Protein AF-A0A7V0J088-F1 (afdb_monomer)

Solvent-accessible surface area (backbone atoms only — not comparable to full-atom values): 8165 Å² total; per-residue (Å²): 100,74,71,58,53,52,51,37,43,35,39,29,78,88,72,25,80,68,46,41,31,44,63,46,67,58,62,45,51,96,90,65,49,72,50,60,60,75,93,66,47,49,74,45,71,21,75,67,37,49,50,30,55,46,65,58,92,66,76,76,59,63,69,40,66,43,100,81,62,85,49,76,42,64,78,56,70,65,41,87,59,69,55,62,51,28,47,23,49,75,50,78,60,92,96,48,73,48,79,45,70,59,43,61,61,65,43,53,51,51,46,50,54,49,48,68,75,46,69,84,67,78,57,64,67,62,49,50,56,53,45,49,69,66,66,107

Secondary structure (DSSP, 8-state):
-HHHHHHHHHH-TTT-SS-SEEEES----TT-PPPPPGGG-EEEE-HHHHHHTTTGGGS-S-EEE-TTSSSEEESS---SS-HHHHH-EEEEETTEEEEE----HHHHHHHHHHHHHTTT---HHHHHHHHHHHH-

Sequence (136 aa):
SAVYDALVRMAQPFSMHYRLIEGQGNFGSVDGDSPAAMRYTEAKLSVLAGEMLSDLDKDVVDFRPNYDESLSEPELLPAPFPNLLINGSSGIAVGMATSIPPHNMGEVLEAVIWLIKNRDLSDIDEINENLLSIIS

Foldseek 3Di:
DVVVLVLLLLCDVVNWVDRQKPKDAASDDPVGGHGDPPVGMDIDTDPLNVVQQPCVVVPPFDWDADPVSPDIDTPGTPGPADRCAQGNDWDDDVPDTGTHHHADRQLRVVLVVVCVVPVVDPDPVVSVVVSVVSRD

pLDDT: mean 94.77, std 3.4, range [68.81, 98.12]

Structure (mmCIF, N/CA/C/O backbone):
data_AF-A0A7V0J088-F1
#
_entry.id   AF-A0A7V0J088-F1
#
loop_
_atom_site.group_PDB
_atom_site.id
_atom_site.type_symbol
_atom_site.label_atom_id
_atom_site.label_alt_id
_atom_site.label_comp_id
_atom_site.label_asym_id
_atom_site.label_entity_id
_atom_site.label_seq_id
_atom_site.pdbx_PDB_ins_code
_atom_site.Cartn_x
_atom_site.Cartn_y
_atom_site.Cartn_z
_atom_site.occupancy
_atom_site.B_iso_or_equiv
_atom_site.auth_seq_id
_atom_site.auth_comp_id
_atom_site.auth_asym_id
_atom_site.auth_atom_id
_atom_site.pdbx_PDB_model_num
ATOM 1 N N . SER A 1 1 ? 14.114 3.633 -13.951 1.00 89.50 1 SER A N 1
ATOM 2 C CA . SER A 1 1 ? 12.914 3.990 -14.752 1.00 89.50 1 SER A CA 1
ATOM 3 C C . SER A 1 1 ? 11.774 4.094 -13.773 1.00 89.50 1 SER A C 1
ATOM 5 O O . SER A 1 1 ? 11.661 3.179 -12.970 1.00 89.50 1 SER A O 1
ATOM 7 N N . ALA A 1 2 ? 10.933 5.133 -13.839 1.00 93.81 2 ALA A N 1
ATOM 8 C CA . ALA A 1 2 ? 9.948 5.436 -12.793 1.00 93.81 2 ALA A CA 1
ATOM 9 C C . ALA A 1 2 ? 9.117 4.217 -12.337 1.00 93.81 2 ALA A C 1
ATOM 11 O O . ALA A 1 2 ? 8.971 3.995 -11.139 1.00 93.81 2 ALA A O 1
ATOM 12 N N . VAL A 1 3 ? 8.652 3.384 -13.276 1.00 96.56 3 VAL A N 1
ATOM 13 C CA . VAL A 1 3 ? 7.874 2.167 -12.973 1.00 96.56 3 VAL A CA 1
ATOM 14 C C . VAL A 1 3 ? 8.701 1.127 -12.208 1.00 96.56 3 VAL A C 1
ATOM 16 O O . VAL A 1 3 ? 8.269 0.620 -11.176 1.00 96.56 3 VAL A O 1
ATOM 19 N N . TYR A 1 4 ? 9.906 0.817 -12.691 1.00 97.19 4 TYR A N 1
ATOM 20 C CA . TYR A 1 4 ? 10.776 -0.174 -12.053 1.00 97.19 4 TYR A CA 1
ATOM 21 C C . TYR A 1 4 ? 11.288 0.310 -10.694 1.00 97.19 4 TYR A C 1
ATOM 23 O O . TYR A 1 4 ? 11.324 -0.460 -9.742 1.00 97.19 4 TYR A O 1
ATOM 31 N N . ASP A 1 5 ? 11.616 1.595 -10.579 1.00 95.44 5 ASP A N 1
ATOM 32 C CA . ASP A 1 5 ? 12.124 2.184 -9.341 1.00 95.44 5 ASP A CA 1
ATOM 33 C C . ASP A 1 5 ? 11.028 2.166 -8.254 1.00 95.44 5 ASP A C 1
ATOM 35 O O . ASP A 1 5 ? 11.309 1.867 -7.093 1.00 95.44 5 ASP A O 1
ATOM 39 N N . ALA A 1 6 ? 9.760 2.391 -8.629 1.00 96.06 6 ALA A N 1
ATOM 40 C CA . ALA A 1 6 ? 8.615 2.226 -7.731 1.00 96.06 6 ALA A CA 1
ATOM 41 C C . ALA A 1 6 ? 8.430 0.764 -7.284 1.00 96.06 6 ALA A C 1
ATOM 43 O O . ALA A 1 6 ? 8.266 0.507 -6.090 1.00 96.06 6 ALA A O 1
ATOM 44 N N . LEU A 1 7 ? 8.516 -0.197 -8.213 1.00 97.56 7 LEU A N 1
ATOM 45 C CA . LEU A 1 7 ? 8.442 -1.628 -7.898 1.00 97.56 7 LEU A CA 1
ATOM 46 C C . LEU A 1 7 ? 9.560 -2.052 -6.938 1.00 97.56 7 LEU A C 1
ATOM 48 O O . LEU A 1 7 ? 9.295 -2.738 -5.951 1.00 97.56 7 LEU A O 1
ATOM 52 N N . VAL A 1 8 ? 10.793 -1.602 -7.183 1.00 97.12 8 VAL A N 1
ATOM 53 C CA . VAL A 1 8 ? 11.946 -1.900 -6.327 1.00 97.12 8 VAL A CA 1
ATOM 54 C C . VAL A 1 8 ? 11.717 -1.395 -4.904 1.00 97.12 8 VAL A C 1
ATOM 56 O O . VAL A 1 8 ? 11.929 -2.149 -3.956 1.00 97.12 8 VAL A O 1
ATOM 59 N N . ARG A 1 9 ? 11.212 -0.166 -4.733 1.00 95.69 9 ARG A N 1
ATOM 60 C CA . ARG A 1 9 ? 10.909 0.383 -3.399 1.00 95.69 9 ARG A CA 1
ATOM 61 C C . ARG A 1 9 ? 9.870 -0.449 -2.644 1.00 95.69 9 ARG A C 1
ATOM 63 O O . ARG A 1 9 ? 10.028 -0.639 -1.444 1.00 95.69 9 ARG A O 1
ATOM 70 N N . MET A 1 10 ? 8.856 -0.984 -3.330 1.00 97.38 10 MET A N 1
ATOM 71 C CA . MET A 1 10 ? 7.843 -1.860 -2.716 1.00 97.38 10 MET A CA 1
ATOM 72 C C . MET A 1 10 ? 8.386 -3.239 -2.299 1.00 97.38 10 MET A C 1
ATOM 74 O O . MET A 1 10 ? 7.761 -3.915 -1.479 1.00 97.38 10 MET A O 1
ATOM 78 N N . ALA A 1 11 ? 9.526 -3.661 -2.856 1.00 97.44 11 ALA A N 1
ATOM 79 C CA . ALA A 1 11 ? 10.170 -4.941 -2.560 1.00 97.44 11 ALA A CA 1
ATOM 80 C C . ALA A 1 11 ? 11.252 -4.856 -1.466 1.00 97.44 11 ALA A C 1
ATOM 82 O O . ALA A 1 11 ? 11.622 -5.877 -0.878 1.00 97.44 11 ALA A O 1
ATOM 83 N N . GLN A 1 12 ? 11.764 -3.655 -1.183 1.00 96.75 12 GLN A N 1
ATOM 84 C CA . GLN A 1 12 ? 12.857 -3.420 -0.239 1.00 96.75 12 GLN A CA 1
ATOM 85 C C . GLN A 1 12 ? 12.361 -3.389 1.222 1.00 96.75 12 GLN A C 1
ATOM 87 O O . GLN A 1 12 ? 11.549 -2.532 1.572 1.00 96.75 12 GLN A O 1
ATOM 92 N N . PRO A 1 13 ? 12.883 -4.251 2.118 1.00 94.25 13 PRO A N 1
ATOM 93 C CA . PRO A 1 13 ? 12.429 -4.327 3.514 1.00 94.25 13 PRO A CA 1
ATOM 94 C C . PRO A 1 13 ? 12.831 -3.118 4.370 1.00 94.25 13 PRO A C 1
ATOM 96 O O . PRO A 1 13 ? 12.283 -2.922 5.445 1.00 94.25 13 PRO A O 1
ATOM 99 N N . PHE A 1 14 ? 13.786 -2.314 3.906 1.00 94.50 14 PHE A N 1
ATOM 100 C CA . PHE A 1 14 ? 14.233 -1.091 4.576 1.00 94.50 14 PHE A CA 1
ATOM 101 C C . PHE A 1 14 ? 13.520 0.175 4.075 1.00 94.50 14 PHE A C 1
ATOM 103 O O . PHE A 1 14 ? 13.677 1.235 4.671 1.00 94.50 14 PHE A O 1
ATOM 110 N N . SER A 1 15 ? 12.754 0.077 2.983 1.00 93.25 15 SER A N 1
ATOM 111 C CA . SER A 1 15 ? 12.052 1.218 2.375 1.00 93.25 15 SER A CA 1
ATOM 112 C C . SER A 1 15 ? 10.565 1.257 2.724 1.00 93.25 15 SER A C 1
ATOM 114 O O . SER A 1 15 ? 9.962 2.327 2.693 1.00 93.25 15 SER A O 1
ATOM 116 N N . MET A 1 16 ? 9.964 0.105 3.026 1.00 94.06 16 MET A N 1
ATOM 117 C CA . MET A 1 16 ? 8.534 -0.037 3.292 1.00 94.06 16 MET A CA 1
ATOM 118 C C . MET A 1 16 ? 8.320 -0.958 4.493 1.00 94.06 16 MET A C 1
ATOM 120 O O . MET A 1 16 ? 8.876 -2.055 4.530 1.00 94.06 16 MET A O 1
ATOM 124 N N . HIS A 1 17 ? 7.504 -0.515 5.454 1.00 93.62 17 HIS A N 1
ATOM 125 C CA . HIS A 1 17 ? 7.252 -1.249 6.699 1.00 93.62 17 HIS A CA 1
ATOM 126 C C . HIS A 1 17 ? 6.574 -2.600 6.412 1.00 93.62 17 HIS A C 1
ATOM 128 O O . HIS A 1 17 ? 7.036 -3.647 6.864 1.00 93.62 17 HIS A O 1
ATOM 134 N N . TYR A 1 18 ? 5.533 -2.587 5.575 1.00 96.56 18 TYR A N 1
ATOM 135 C CA . TYR A 1 18 ? 4.815 -3.769 5.109 1.00 96.56 18 TYR A CA 1
ATOM 136 C C . TYR A 1 18 ? 4.930 -3.890 3.589 1.00 96.56 18 TYR A C 1
ATOM 138 O O . TYR A 1 18 ? 4.183 -3.262 2.837 1.00 96.56 18 TYR A O 1
ATOM 146 N N . ARG A 1 19 ? 5.888 -4.702 3.127 1.00 96.19 19 ARG A N 1
ATOM 147 C CA . ARG A 1 19 ? 6.181 -4.881 1.697 1.00 96.19 19 ARG A CA 1
ATOM 148 C C . ARG A 1 19 ? 4.973 -5.397 0.915 1.00 96.19 19 ARG A C 1
ATOM 150 O O . ARG A 1 19 ? 4.362 -6.405 1.277 1.00 96.19 19 ARG A O 1
ATOM 157 N N . LEU A 1 20 ? 4.709 -4.758 -0.221 1.00 97.12 20 LEU A N 1
ATOM 158 C CA . LEU A 1 20 ? 3.662 -5.167 -1.163 1.00 97.12 20 LEU A CA 1
ATOM 159 C C . LEU A 1 20 ? 4.192 -6.104 -2.263 1.00 97.12 20 LEU A C 1
ATOM 161 O O . LEU A 1 20 ? 3.427 -6.824 -2.898 1.00 97.12 20 LEU A O 1
ATOM 165 N N . ILE A 1 21 ? 5.510 -6.139 -2.466 1.00 98.12 21 ILE A N 1
ATOM 166 C CA . ILE A 1 21 ? 6.155 -6.985 -3.470 1.00 98.12 21 ILE A CA 1
ATOM 167 C C . ILE A 1 21 ? 7.157 -7.929 -2.799 1.00 98.12 21 ILE A C 1
ATOM 169 O O . ILE A 1 21 ? 7.977 -7.527 -1.972 1.00 98.12 21 ILE A O 1
ATOM 173 N N . GLU A 1 22 ? 7.120 -9.198 -3.191 1.00 97.62 22 GLU A N 1
ATOM 174 C CA . GLU A 1 22 ? 8.172 -10.172 -2.919 1.00 97.62 22 GLU A CA 1
ATOM 175 C C . GLU A 1 22 ? 9.095 -10.252 -4.137 1.00 97.62 22 GLU A C 1
ATOM 177 O O . GLU A 1 22 ? 8.713 -10.773 -5.185 1.00 97.62 22 GLU A O 1
ATOM 182 N N . GLY A 1 23 ? 10.303 -9.703 -4.001 1.00 96.69 23 GLY A N 1
ATOM 183 C CA . GLY A 1 23 ? 11.332 -9.727 -5.038 1.00 96.69 23 GLY A CA 1
ATOM 184 C C . GLY A 1 23 ? 12.346 -10.858 -4.846 1.00 96.69 23 GLY A C 1
ATOM 185 O O . GLY A 1 23 ? 12.742 -11.158 -3.718 1.00 96.69 23 GLY A O 1
ATOM 186 N N . GLN A 1 24 ? 12.810 -11.439 -5.951 1.00 97.56 24 GLN A N 1
ATOM 187 C CA . GLN A 1 24 ? 13.946 -12.358 -6.022 1.00 97.56 24 GLN A CA 1
ATOM 188 C C . GLN A 1 24 ? 15.027 -11.782 -6.950 1.00 97.56 24 GLN A C 1
ATOM 190 O O . GLN A 1 24 ? 14.746 -11.344 -8.064 1.00 97.56 24 GLN A O 1
ATOM 195 N N . GLY A 1 25 ? 16.278 -11.792 -6.486 1.00 96.56 25 GLY A N 1
ATOM 196 C CA . GLY A 1 25 ? 17.414 -11.148 -7.154 1.00 96.56 25 GLY A CA 1
ATOM 197 C C . GLY A 1 25 ? 17.960 -9.973 -6.339 1.00 96.56 25 GLY A C 1
ATOM 198 O O . GLY A 1 25 ? 17.665 -9.842 -5.153 1.00 96.56 25 GLY A O 1
ATOM 199 N N . ASN A 1 26 ? 18.776 -9.119 -6.963 1.00 97.06 26 ASN A N 1
ATOM 200 C CA . ASN A 1 26 ? 19.345 -7.946 -6.294 1.00 97.06 26 ASN A CA 1
ATOM 201 C C . ASN A 1 26 ? 18.420 -6.724 -6.432 1.00 97.06 26 ASN A C 1
ATOM 203 O O . ASN A 1 26 ? 18.348 -6.118 -7.502 1.00 97.06 26 ASN A O 1
ATOM 207 N N . PHE A 1 27 ? 17.770 -6.345 -5.331 1.00 97.38 27 PHE A N 1
ATOM 208 C CA . PHE A 1 27 ? 16.896 -5.171 -5.216 1.00 97.38 27 PHE A CA 1
ATOM 209 C C . PHE A 1 27 ? 17.575 -3.970 -4.534 1.00 97.38 27 PHE A C 1
ATOM 211 O O . PHE A 1 27 ? 16.897 -3.030 -4.127 1.00 97.38 27 PHE A O 1
ATOM 218 N N . GLY A 1 28 ? 18.904 -3.973 -4.433 1.00 95.75 28 GLY A N 1
ATOM 219 C CA . GLY A 1 28 ? 19.686 -2.932 -3.771 1.00 95.75 28 GLY A CA 1
ATOM 220 C C . GLY A 1 28 ? 19.872 -3.175 -2.273 1.00 95.75 28 GLY A C 1
ATOM 221 O O . GLY A 1 28 ? 19.387 -4.164 -1.716 1.00 95.75 28 GLY A O 1
ATOM 222 N N . SER A 1 29 ? 20.596 -2.265 -1.628 1.00 94.44 29 SER A N 1
ATOM 223 C CA . SER A 1 29 ? 20.998 -2.370 -0.221 1.00 94.44 29 SER A CA 1
ATOM 224 C C . SER A 1 29 ? 20.710 -1.081 0.556 1.00 94.44 29 SER A C 1
ATOM 226 O O . SER A 1 29 ? 20.454 -0.027 -0.029 1.00 94.44 29 SER A O 1
ATOM 228 N N . VAL A 1 30 ? 20.772 -1.166 1.889 1.00 93.69 30 VAL A N 1
ATOM 229 C CA . VAL A 1 30 ? 20.667 -0.001 2.791 1.00 93.69 30 VAL A CA 1
ATOM 230 C C . VAL A 1 30 ? 21.827 0.977 2.571 1.00 93.69 30 VAL A C 1
ATOM 232 O O . VAL A 1 30 ? 21.660 2.180 2.746 1.00 93.69 30 VAL A O 1
ATOM 235 N N . ASP A 1 31 ? 22.976 0.466 2.124 1.00 93.38 31 ASP A N 1
ATOM 236 C CA . ASP A 1 31 ? 24.192 1.241 1.861 1.00 93.38 31 ASP A CA 1
ATOM 237 C C . ASP A 1 31 ? 24.120 2.049 0.551 1.00 93.38 31 ASP A C 1
ATOM 239 O O . ASP A 1 31 ? 25.039 2.799 0.222 1.00 93.38 31 ASP A O 1
ATOM 243 N N . GLY A 1 32 ? 23.011 1.934 -0.190 1.00 88.31 32 GLY A N 1
ATOM 244 C CA . GLY A 1 32 ? 22.752 2.706 -1.403 1.00 88.31 32 GLY A CA 1
ATOM 245 C C . GLY A 1 32 ? 23.146 2.002 -2.699 1.00 88.31 32 GLY A C 1
ATOM 246 O O . GLY A 1 32 ? 23.133 2.640 -3.756 1.00 88.31 32 GLY A O 1
A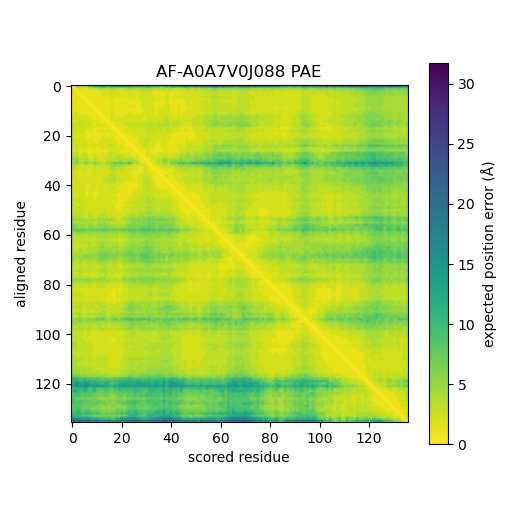TOM 247 N N . ASP A 1 33 ? 23.457 0.700 -2.660 1.00 93.50 33 ASP A N 1
ATOM 248 C CA . ASP A 1 33 ? 23.663 -0.061 -3.891 1.00 93.50 33 ASP A CA 1
ATOM 249 C C . ASP A 1 33 ? 22.379 -0.077 -4.717 1.00 93.50 33 ASP A C 1
ATOM 251 O O . ASP A 1 33 ? 21.285 -0.370 -4.225 1.00 93.50 33 ASP A O 1
ATOM 255 N N . SER A 1 34 ? 22.521 0.218 -6.006 1.00 94.62 34 SER A N 1
ATOM 256 C CA . SER A 1 34 ? 21.398 0.193 -6.939 1.00 94.62 34 SER A CA 1
ATOM 257 C C . SER A 1 34 ? 20.905 -1.239 -7.188 1.00 94.62 34 SER A C 1
ATOM 259 O O . SER A 1 34 ? 21.706 -2.180 -7.179 1.00 94.62 34 SER A O 1
ATOM 261 N N . PRO A 1 35 ? 19.602 -1.427 -7.471 1.00 96.69 35 PRO A N 1
ATOM 262 C CA . PRO A 1 35 ? 19.081 -2.723 -7.887 1.00 96.69 35 PRO A CA 1
ATOM 263 C C . PRO A 1 35 ? 19.719 -3.171 -9.208 1.00 96.69 35 PRO A C 1
ATOM 265 O O . PRO A 1 35 ? 20.145 -2.356 -10.034 1.00 96.69 35 PRO A O 1
ATOM 268 N N . ALA A 1 36 ? 19.727 -4.480 -9.450 1.00 96.81 36 ALA A N 1
ATOM 269 C CA . ALA A 1 36 ? 20.069 -5.009 -10.764 1.00 96.81 36 ALA A CA 1
ATOM 270 C C . ALA A 1 36 ? 19.057 -4.537 -11.826 1.00 96.81 36 ALA A C 1
ATOM 272 O O . ALA A 1 36 ? 17.959 -4.073 -11.519 1.00 96.81 36 ALA A O 1
ATOM 273 N N . ALA A 1 37 ? 19.415 -4.665 -13.106 1.00 96.75 37 ALA A N 1
ATOM 274 C CA . ALA A 1 37 ? 18.485 -4.365 -14.191 1.00 96.75 37 ALA A CA 1
ATOM 275 C C . ALA A 1 37 ? 17.272 -5.315 -14.165 1.00 96.75 37 ALA A C 1
ATOM 277 O O . ALA A 1 37 ? 17.438 -6.502 -13.900 1.00 96.75 37 ALA A O 1
AT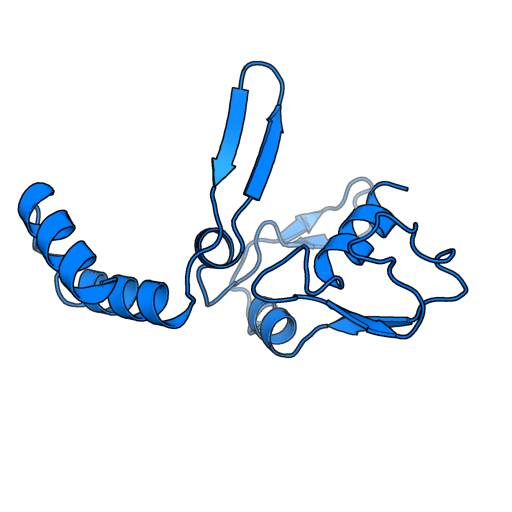OM 278 N N . MET A 1 38 ? 16.093 -4.817 -14.561 1.00 96.88 38 MET A N 1
ATOM 279 C CA . MET A 1 38 ? 14.802 -5.530 -14.494 1.00 96.88 38 MET A CA 1
ATOM 280 C C . MET A 1 38 ? 14.782 -6.938 -15.116 1.00 96.88 38 MET A C 1
ATOM 282 O O . MET A 1 38 ? 13.998 -7.784 -14.714 1.00 96.88 38 MET A O 1
ATOM 286 N N . ARG A 1 39 ? 15.666 -7.214 -16.084 1.00 97.19 39 ARG A N 1
ATOM 287 C CA . ARG A 1 39 ? 15.818 -8.536 -16.721 1.00 97.19 39 ARG A CA 1
ATOM 288 C C . ARG A 1 39 ? 16.490 -9.599 -15.835 1.00 97.19 39 ARG A C 1
ATOM 290 O O . ARG A 1 39 ? 16.591 -10.743 -16.256 1.00 97.19 39 ARG A O 1
ATOM 297 N N . TYR A 1 40 ? 17.020 -9.208 -14.677 1.00 97.50 40 TYR A N 1
ATOM 298 C CA . TYR A 1 40 ? 17.704 -10.080 -13.711 1.00 97.50 40 TYR A CA 1
ATOM 299 C C . TYR A 1 40 ? 16.945 -10.211 -12.386 1.00 97.50 40 TYR A C 1
ATOM 301 O O . TYR A 1 40 ? 17.459 -10.814 -11.446 1.00 97.50 40 TYR A O 1
ATOM 309 N N . THR A 1 41 ? 15.764 -9.607 -12.287 1.00 97.81 41 THR A N 1
ATOM 310 C CA . THR A 1 41 ? 14.939 -9.615 -11.081 1.00 97.81 41 THR A CA 1
ATOM 311 C C . THR A 1 41 ? 13.599 -10.249 -11.385 1.00 97.81 41 THR A C 1
ATOM 313 O O . THR A 1 41 ? 12.999 -9.961 -12.419 1.00 97.81 41 THR A O 1
ATOM 316 N N . GLU A 1 42 ? 13.104 -11.044 -10.452 1.00 98.06 42 GLU A N 1
ATOM 317 C CA . GLU A 1 42 ? 11.747 -11.575 -10.470 1.00 98.06 42 GLU A CA 1
ATOM 318 C C . GLU A 1 42 ? 10.956 -10.946 -9.323 1.00 98.06 42 GLU A C 1
ATOM 320 O O . GLU A 1 42 ? 11.522 -10.568 -8.295 1.00 98.06 42 GLU A O 1
ATOM 325 N N . ALA A 1 43 ? 9.649 -10.791 -9.505 1.00 97.69 43 ALA A N 1
ATOM 326 C CA . ALA A 1 43 ? 8.776 -10.187 -8.511 1.00 97.69 43 ALA A CA 1
ATOM 327 C C . ALA A 1 43 ? 7.387 -10.820 -8.564 1.00 97.69 43 ALA A C 1
ATOM 329 O O . ALA A 1 43 ? 6.883 -11.152 -9.638 1.00 97.69 43 ALA A O 1
ATOM 330 N N . LYS A 1 44 ? 6.757 -10.945 -7.400 1.00 98.00 44 LYS A N 1
ATOM 331 C CA . LYS A 1 44 ? 5.350 -11.329 -7.249 1.00 98.00 44 LYS A CA 1
ATOM 332 C C . LYS A 1 44 ? 4.706 -10.514 -6.127 1.00 98.00 44 LYS A C 1
ATOM 334 O O . LYS A 1 44 ? 5.404 -9.870 -5.344 1.00 98.00 44 LYS A O 1
ATOM 339 N N . LEU A 1 45 ? 3.380 -10.554 -6.037 1.00 97.94 45 LEU A N 1
ATOM 340 C CA . LEU A 1 45 ? 2.657 -9.938 -4.925 1.00 97.94 45 LEU A CA 1
ATOM 341 C C . LEU A 1 45 ? 3.034 -10.616 -3.603 1.00 97.94 45 LEU A C 1
ATOM 343 O O . LEU A 1 45 ? 3.172 -11.842 -3.544 1.00 97.94 45 LEU A O 1
ATOM 347 N N . SER A 1 46 ? 3.179 -9.818 -2.546 1.00 97.12 46 SER A N 1
ATOM 348 C CA . SER A 1 46 ? 3.134 -10.356 -1.187 1.00 97.12 46 SER A CA 1
ATOM 349 C C . SER A 1 46 ? 1.707 -10.794 -0.847 1.00 97.12 46 SER A C 1
ATOM 351 O O . SER A 1 46 ? 0.745 -10.377 -1.495 1.00 97.12 46 SER A O 1
ATOM 353 N N . VAL A 1 47 ? 1.552 -11.609 0.200 1.00 95.56 47 VAL A N 1
ATOM 354 C CA . VAL A 1 47 ? 0.220 -12.007 0.696 1.00 95.56 47 VAL A CA 1
ATOM 355 C C . VAL A 1 47 ? -0.644 -10.773 0.991 1.00 95.56 47 VAL A C 1
ATOM 357 O O . VAL A 1 47 ? -1.785 -10.702 0.551 1.00 95.56 47 VAL A O 1
ATOM 360 N N . LEU A 1 48 ? -0.067 -9.760 1.646 1.00 95.12 48 LEU A N 1
ATOM 361 C CA . LEU A 1 48 ? -0.765 -8.520 1.989 1.00 95.12 48 LEU A CA 1
ATOM 362 C C . LEU A 1 48 ? -1.199 -7.721 0.750 1.00 95.12 48 LEU A C 1
ATOM 364 O O . LEU A 1 48 ? -2.286 -7.151 0.732 1.00 95.12 48 LEU A O 1
ATOM 368 N N . ALA A 1 49 ? -0.381 -7.685 -0.304 1.00 96.19 49 ALA A N 1
ATOM 369 C CA . ALA A 1 49 ? -0.777 -7.036 -1.551 1.00 96.19 49 ALA A CA 1
ATOM 370 C C . ALA A 1 49 ? -1.890 -7.797 -2.283 1.00 96.19 49 ALA A C 1
ATOM 372 O O . ALA A 1 49 ? -2.731 -7.167 -2.918 1.00 96.19 49 ALA A O 1
ATOM 373 N N . GLY A 1 50 ? -1.934 -9.128 -2.157 1.00 96.31 50 GLY A N 1
ATOM 374 C CA . GLY A 1 50 ? -3.067 -9.931 -2.622 1.00 96.31 50 GLY A CA 1
ATOM 375 C C . GLY A 1 50 ? -4.383 -9.496 -1.973 1.00 96.31 50 GLY A C 1
ATOM 376 O O . GLY A 1 50 ? -5.373 -9.305 -2.673 1.00 96.31 50 GLY A O 1
ATOM 377 N N . GLU A 1 51 ? -4.370 -9.227 -0.664 1.00 95.81 51 GLU A N 1
ATOM 378 C CA . GLU A 1 51 ? -5.546 -8.720 0.057 1.00 95.81 51 GLU A CA 1
ATOM 379 C C . GLU A 1 51 ? -5.997 -7.334 -0.435 1.00 95.81 51 GLU A C 1
ATOM 381 O O . GLU A 1 51 ? -7.195 -7.059 -0.447 1.00 95.81 51 GLU A O 1
ATOM 386 N N . MET A 1 52 ? -5.092 -6.466 -0.916 1.00 94.94 52 MET A N 1
ATOM 387 C CA . MET A 1 52 ? -5.488 -5.167 -1.499 1.00 94.94 52 MET A CA 1
ATOM 388 C C . MET A 1 52 ? -6.375 -5.306 -2.739 1.00 94.94 52 MET A C 1
ATOM 390 O O . MET A 1 52 ? -7.145 -4.391 -3.032 1.00 94.94 52 MET A O 1
ATOM 394 N N . LEU A 1 53 ? -6.242 -6.423 -3.457 1.00 95.19 53 LEU A N 1
ATOM 395 C CA . LEU A 1 53 ? -6.986 -6.751 -4.673 1.00 95.19 53 LEU A CA 1
ATOM 396 C C . LEU A 1 53 ? -8.176 -7.679 -4.396 1.00 95.19 53 LEU A C 1
ATOM 398 O O . LEU A 1 53 ? -8.869 -8.074 -5.335 1.00 95.19 53 LEU A O 1
ATOM 402 N N . SER A 1 54 ? -8.401 -8.055 -3.133 1.00 94.69 54 SER A N 1
ATOM 403 C CA . SER A 1 54 ? -9.525 -8.911 -2.761 1.00 94.69 54 SER A CA 1
ATOM 404 C C . SER A 1 54 ? -10.839 -8.288 -3.226 1.00 94.69 54 SER A C 1
ATOM 406 O O . SER A 1 54 ? -11.042 -7.081 -3.140 1.00 94.69 54 SER A O 1
ATOM 408 N N . ASP A 1 55 ? -11.720 -9.128 -3.764 1.00 94.25 55 ASP A N 1
ATOM 409 C CA . ASP A 1 55 ? -13.052 -8.745 -4.235 1.00 94.25 55 ASP A CA 1
ATOM 410 C C . ASP A 1 55 ? -13.108 -7.739 -5.398 1.00 94.25 55 ASP A C 1
ATOM 412 O O . ASP A 1 55 ? -14.201 -7.310 -5.758 1.00 94.25 55 ASP A O 1
ATOM 416 N N . LEU A 1 56 ? -11.984 -7.441 -6.062 1.00 94.25 56 LEU A N 1
ATOM 417 C CA . LEU A 1 56 ? -11.949 -6.529 -7.213 1.00 94.25 56 LEU A CA 1
ATOM 418 C C . LEU A 1 56 ? -12.922 -6.939 -8.339 1.00 94.25 56 LEU A C 1
ATOM 420 O O . LEU A 1 56 ? -13.559 -6.082 -8.944 1.00 94.25 56 LEU A O 1
ATOM 424 N N . ASP A 1 57 ? -13.106 -8.244 -8.560 1.00 91.00 57 ASP A N 1
ATOM 425 C CA . ASP A 1 57 ? -14.012 -8.793 -9.583 1.00 91.00 57 ASP A CA 1
ATOM 426 C C . ASP A 1 57 ? -15.505 -8.757 -9.185 1.00 91.00 57 ASP A C 1
ATOM 428 O O . ASP A 1 57 ? -16.362 -9.220 -9.940 1.00 91.00 57 ASP A O 1
ATOM 432 N N . LYS A 1 58 ? -15.843 -8.256 -7.988 1.00 93.88 58 LYS A N 1
ATOM 433 C CA . LYS A 1 58 ? -17.216 -8.219 -7.451 1.00 93.88 58 LYS A CA 1
ATOM 434 C C . LYS A 1 58 ? -17.894 -6.853 -7.595 1.00 93.88 58 LYS A C 1
ATOM 436 O O . LYS A 1 58 ? -18.810 -6.564 -6.831 1.00 93.88 58 LYS A O 1
ATOM 441 N N . ASP A 1 59 ? -17.453 -6.037 -8.553 1.00 90.69 59 ASP A N 1
ATOM 442 C CA . ASP A 1 59 ? -18.052 -4.726 -8.856 1.00 90.69 59 ASP A CA 1
ATOM 443 C C . ASP A 1 59 ? -18.098 -3.794 -7.624 1.00 90.69 59 ASP A C 1
ATOM 445 O O . ASP A 1 59 ? -19.098 -3.150 -7.318 1.00 90.69 59 ASP A O 1
ATOM 449 N N . VAL A 1 60 ? -17.008 -3.794 -6.844 1.00 94.44 60 VAL A N 1
ATOM 450 C CA . VAL A 1 60 ? -16.880 -3.028 -5.586 1.00 94.44 60 VAL A CA 1
ATOM 451 C C . VAL A 1 60 ? -16.251 -1.646 -5.775 1.00 94.44 60 VAL A C 1
ATOM 453 O O . VAL A 1 60 ? -16.270 -0.833 -4.852 1.00 94.44 60 VAL A O 1
ATOM 456 N N . VAL A 1 61 ? -15.669 -1.389 -6.948 1.00 95.31 61 V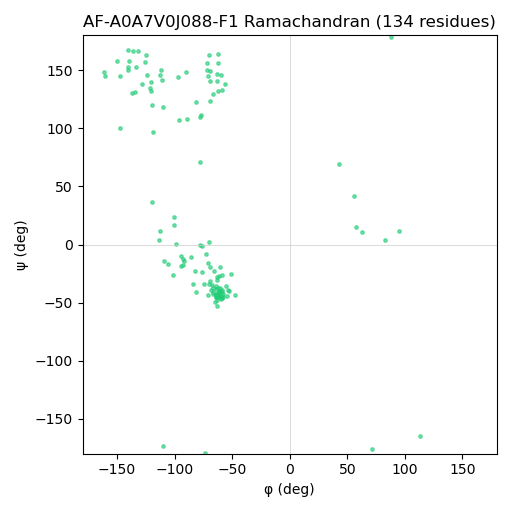AL A N 1
ATOM 457 C CA . VAL A 1 61 ? -15.022 -0.126 -7.322 1.00 95.31 61 VAL A CA 1
ATOM 458 C C . VAL A 1 61 ? -15.346 0.204 -8.770 1.00 95.31 61 VAL A C 1
ATOM 460 O O . VAL A 1 61 ? -15.496 -0.693 -9.598 1.00 95.31 61 VAL A O 1
ATOM 463 N N . ASP A 1 62 ? -15.392 1.496 -9.077 1.00 96.06 62 ASP A N 1
ATOM 464 C CA . ASP A 1 62 ? -15.563 1.963 -10.445 1.00 96.06 62 ASP A CA 1
ATOM 465 C C . ASP A 1 62 ? -14.299 1.703 -11.280 1.00 96.06 62 ASP A C 1
ATOM 467 O O . ASP A 1 62 ? -13.160 1.805 -10.804 1.00 96.06 62 ASP A O 1
ATOM 471 N N . PHE A 1 63 ? -14.509 1.390 -12.557 1.00 96.94 63 PHE A N 1
ATOM 472 C CA . PHE A 1 63 ? -13.457 1.242 -13.557 1.00 96.94 63 PHE A CA 1
ATOM 473 C C . PHE A 1 63 ? -13.571 2.348 -14.598 1.00 96.94 63 PHE A C 1
ATOM 475 O O . PHE A 1 63 ? -14.668 2.745 -14.995 1.00 96.94 63 PHE A O 1
ATOM 482 N N . ARG A 1 64 ? -12.423 2.787 -15.111 1.00 96.38 64 ARG A N 1
ATOM 483 C CA . ARG A 1 64 ? -12.332 3.762 -16.199 1.00 96.38 64 ARG A CA 1
ATOM 484 C C . ARG A 1 64 ? -11.490 3.224 -17.360 1.00 96.38 64 ARG A C 1
ATOM 486 O O . ARG A 1 64 ? -10.647 2.350 -17.141 1.00 96.38 64 ARG A O 1
ATOM 493 N N . PRO A 1 65 ? -11.671 3.734 -18.590 1.00 97.81 65 PRO A N 1
ATOM 494 C CA . PRO A 1 65 ? -10.760 3.438 -19.693 1.00 97.81 65 PRO A CA 1
ATOM 495 C C . PRO A 1 65 ? -9.326 3.895 -19.383 1.00 97.81 65 PRO A C 1
ATOM 497 O O . PRO A 1 65 ? -9.117 4.923 -18.733 1.00 97.81 65 PRO A O 1
ATOM 500 N N . ASN A 1 66 ? -8.335 3.147 -19.865 1.00 96.94 66 ASN A N 1
ATOM 501 C CA . ASN A 1 66 ? -6.928 3.543 -19.826 1.00 96.94 66 ASN A CA 1
ATOM 502 C C . ASN A 1 66 ? -6.632 4.661 -20.856 1.00 96.94 66 ASN A C 1
ATOM 504 O O . ASN A 1 66 ? -7.507 5.103 -21.596 1.00 96.94 66 ASN A O 1
ATOM 508 N N . TYR A 1 67 ? -5.375 5.116 -20.930 1.00 95.44 67 TYR A N 1
ATOM 509 C CA . TYR A 1 67 ? -4.985 6.298 -21.720 1.00 95.44 67 TYR A CA 1
ATOM 510 C C . TYR A 1 67 ? -5.295 6.230 -23.232 1.00 95.44 67 TYR A C 1
ATOM 512 O O . TYR A 1 67 ? -5.411 7.281 -23.860 1.00 95.44 67 TYR A O 1
ATOM 520 N N . ASP A 1 68 ? -5.374 5.033 -23.821 1.00 97.00 68 ASP A N 1
ATOM 521 C CA . ASP A 1 68 ? -5.715 4.807 -25.234 1.00 97.00 68 ASP A CA 1
ATOM 522 C C . ASP A 1 68 ? -7.065 4.097 -25.425 1.00 97.00 68 ASP A C 1
ATOM 524 O O . ASP A 1 68 ? -7.374 3.655 -26.531 1.00 97.00 68 ASP A O 1
ATOM 528 N N . GLU A 1 69 ? -7.859 3.996 -24.354 1.00 96.75 69 GLU A N 1
ATOM 529 C CA . GLU A 1 69 ? -9.187 3.371 -24.307 1.00 96.75 69 GLU A CA 1
ATOM 530 C C . GLU A 1 69 ? -9.229 1.892 -24.748 1.00 96.75 69 GLU A C 1
ATOM 532 O O . GLU A 1 69 ? -10.303 1.339 -24.992 1.00 96.75 69 GLU A O 1
ATOM 537 N N . SER A 1 70 ? -8.078 1.219 -24.839 1.00 97.50 70 SER A N 1
ATOM 538 C CA . SER A 1 70 ? -8.000 -0.197 -25.225 1.00 97.50 70 SER A CA 1
ATOM 539 C C . SER A 1 70 ? -8.265 -1.166 -24.070 1.00 97.50 70 SER A C 1
ATOM 541 O O . SER A 1 70 ? -8.635 -2.319 -24.305 1.00 97.50 70 SER A O 1
ATOM 543 N N . LEU A 1 71 ? -8.074 -0.714 -22.829 1.00 97.38 71 LEU A N 1
ATOM 544 C CA . LEU A 1 71 ? -8.234 -1.484 -21.597 1.00 97.38 71 LEU A CA 1
ATOM 545 C C . LEU A 1 71 ? -8.988 -0.660 -20.548 1.00 97.38 71 LEU A C 1
ATOM 547 O O . LEU A 1 71 ? -9.116 0.556 -20.662 1.00 97.38 71 LEU A O 1
ATOM 551 N N . SER A 1 72 ? -9.452 -1.324 -19.493 1.00 95.56 72 SER A N 1
ATOM 552 C CA . SER A 1 72 ? -10.016 -0.682 -18.306 1.00 95.56 72 SER A CA 1
ATOM 553 C C . SER A 1 72 ? -9.096 -0.856 -17.100 1.00 95.56 72 SER A C 1
ATOM 555 O O . SER A 1 72 ? -8.534 -1.934 -16.901 1.00 95.56 72 SER A O 1
ATOM 557 N N . GLU A 1 73 ? -8.988 0.177 -16.273 1.00 96.31 73 GLU A N 1
ATOM 558 C CA . GLU A 1 73 ? -8.270 0.164 -14.997 1.00 96.31 73 GLU A CA 1
ATOM 559 C C . GLU A 1 73 ? -9.203 0.599 -13.855 1.00 96.31 73 GLU A C 1
ATOM 561 O O . GLU A 1 73 ? -10.087 1.432 -14.077 1.00 96.31 73 GLU A O 1
ATOM 566 N N . PRO A 1 74 ? -9.046 0.042 -12.644 1.00 96.12 74 PRO A N 1
ATOM 567 C CA . PRO A 1 74 ? -9.838 0.470 -11.499 1.00 96.12 74 PRO A CA 1
ATOM 568 C C . PRO A 1 74 ? -9.429 1.883 -11.063 1.00 96.12 74 PRO A C 1
ATOM 570 O O . PRO A 1 74 ? -8.239 2.208 -11.043 1.00 96.12 74 PRO A O 1
ATOM 573 N N . GLU A 1 75 ? -10.393 2.722 -10.675 1.00 95.56 75 GLU A N 1
ATOM 574 C CA . GLU A 1 75 ? -10.085 4.061 -10.146 1.00 95.56 75 GLU A CA 1
ATOM 575 C C . GLU A 1 75 ? -9.437 3.998 -8.756 1.00 95.56 75 GLU A C 1
ATOM 577 O O . GLU A 1 75 ? -8.575 4.814 -8.419 1.00 95.56 75 GLU A O 1
ATOM 582 N N . LEU A 1 76 ? -9.840 3.008 -7.955 1.00 95.06 76 LEU A N 1
ATOM 583 C CA . LEU A 1 76 ? -9.352 2.732 -6.606 1.00 95.06 76 LEU A CA 1
ATOM 584 C C . LEU A 1 76 ? -9.196 1.222 -6.415 1.00 95.06 76 LEU A C 1
ATOM 586 O O . LEU A 1 76 ? -9.851 0.429 -7.083 1.00 95.06 76 LEU A O 1
ATOM 590 N N . LEU A 1 77 ? -8.362 0.813 -5.460 1.00 95.88 77 LEU A N 1
ATOM 591 C CA . LEU A 1 77 ? -8.320 -0.582 -5.021 1.00 95.88 77 LEU A CA 1
ATOM 592 C C . LEU A 1 77 ? -9.302 -0.807 -3.859 1.00 95.88 77 LEU A C 1
ATOM 594 O O . LEU A 1 77 ? -9.446 0.100 -3.037 1.00 95.88 77 LEU A O 1
ATOM 598 N N . PRO A 1 78 ? -9.901 -2.008 -3.730 1.00 95.19 78 PRO A N 1
ATOM 599 C CA . PRO A 1 78 ? -10.755 -2.368 -2.596 1.00 95.19 78 PRO A CA 1
ATOM 600 C C . PRO A 1 78 ? -10.090 -2.130 -1.235 1.00 95.19 78 PRO A C 1
ATOM 602 O O . PRO A 1 78 ? -10.738 -1.638 -0.316 1.00 95.19 78 PRO A O 1
ATOM 605 N N . ALA A 1 79 ? -8.788 -2.440 -1.128 1.00 94.00 79 ALA A N 1
ATOM 606 C CA . ALA A 1 79 ? -7.906 -2.067 -0.017 1.00 94.00 79 ALA A CA 1
ATOM 607 C C . ALA A 1 79 ? -8.546 -2.227 1.387 1.00 94.00 79 ALA A C 1
ATOM 609 O O . ALA A 1 79 ? -8.757 -1.236 2.089 1.00 94.00 79 ALA A O 1
ATOM 610 N N . PRO A 1 80 ? -8.799 -3.469 1.851 1.00 93.19 80 PRO A N 1
ATOM 611 C CA . PRO A 1 80 ? -9.527 -3.739 3.098 1.00 93.19 80 PRO A CA 1
ATOM 612 C C . PRO A 1 80 ? -8.753 -3.363 4.376 1.00 93.19 80 PRO A C 1
ATOM 614 O O . PRO A 1 80 ? -9.235 -3.579 5.487 1.00 93.19 80 PRO A O 1
ATOM 617 N N . PHE A 1 81 ? -7.548 -2.810 4.241 1.00 94.56 81 PHE A N 1
ATOM 618 C CA . PHE A 1 81 ? -6.724 -2.323 5.337 1.00 94.56 81 PHE A CA 1
ATOM 619 C C . PHE A 1 81 ? -6.161 -0.928 5.010 1.00 94.56 81 PHE A C 1
ATOM 621 O O . PHE A 1 81 ? -5.945 -0.598 3.839 1.00 94.56 81 PHE A O 1
ATOM 628 N N . PRO A 1 82 ? -5.869 -0.098 6.027 1.00 95.62 82 PRO A N 1
ATOM 629 C CA . PRO A 1 82 ? -5.478 1.300 5.839 1.00 95.62 82 PRO A CA 1
ATOM 630 C C . PRO A 1 82 ? -4.010 1.452 5.396 1.00 95.62 82 PRO A C 1
ATOM 632 O O . PRO A 1 82 ? -3.161 1.934 6.150 1.00 95.62 82 PRO A O 1
ATOM 635 N N . ASN A 1 83 ? -3.706 1.075 4.145 1.00 96.50 83 ASN A N 1
ATOM 636 C CA . ASN A 1 83 ? -2.344 1.060 3.591 1.00 96.50 83 ASN A CA 1
ATOM 637 C C . ASN A 1 83 ? -1.610 2.408 3.738 1.00 96.50 83 ASN A C 1
ATOM 639 O O . ASN A 1 83 ? -0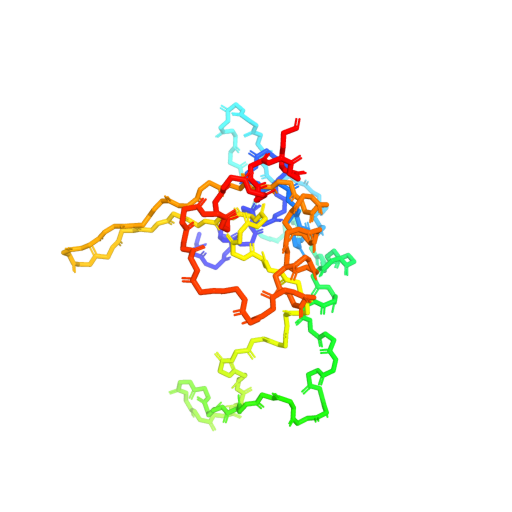.423 2.436 4.054 1.00 96.50 83 ASN A O 1
ATOM 643 N N . LEU A 1 84 ? -2.325 3.525 3.551 1.00 96.50 84 LEU A N 1
ATOM 644 C CA . LEU A 1 84 ? -1.754 4.871 3.666 1.00 96.50 84 LEU A CA 1
ATOM 645 C C . LEU A 1 84 ? -1.144 5.134 5.049 1.00 96.50 84 LEU A C 1
ATOM 647 O O . LEU A 1 84 ? -0.097 5.765 5.133 1.00 96.50 84 LEU A O 1
ATOM 651 N N . LEU A 1 85 ? -1.778 4.653 6.122 1.00 96.12 85 LEU A N 1
ATOM 652 C CA . LEU A 1 85 ? -1.294 4.869 7.486 1.00 96.12 85 LEU A CA 1
ATOM 653 C C . LEU A 1 85 ? -0.179 3.887 7.849 1.00 96.12 85 LEU A C 1
ATOM 655 O O . LEU A 1 85 ? 0.813 4.290 8.452 1.00 96.12 85 LEU A O 1
ATOM 659 N N . ILE A 1 86 ? -0.310 2.616 7.456 1.00 96.31 86 ILE A N 1
ATOM 660 C CA . ILE A 1 86 ? 0.666 1.583 7.839 1.00 96.31 86 ILE A CA 1
ATOM 661 C C . ILE A 1 86 ? 1.984 1.699 7.062 1.00 96.31 86 ILE A C 1
ATOM 663 O O . ILE A 1 86 ? 3.046 1.436 7.615 1.00 96.31 86 ILE A O 1
ATOM 667 N N . ASN A 1 87 ? 1.942 2.124 5.794 1.00 96.62 87 ASN A N 1
ATOM 668 C CA . ASN A 1 87 ? 3.132 2.264 4.951 1.00 96.62 87 ASN A CA 1
ATOM 669 C C . ASN A 1 87 ? 3.559 3.721 4.738 1.00 96.62 87 ASN A C 1
ATOM 671 O O . ASN A 1 87 ? 4.705 3.963 4.356 1.00 96.62 87 ASN A O 1
ATOM 675 N N . GLY A 1 88 ? 2.682 4.687 5.015 1.00 96.19 88 GLY A N 1
ATOM 676 C CA . GLY A 1 88 ? 2.972 6.098 4.809 1.00 96.19 88 GLY A CA 1
ATOM 677 C C . GLY A 1 88 ? 3.022 6.494 3.332 1.00 96.19 88 GLY A C 1
ATOM 678 O O . GLY A 1 88 ? 2.756 5.709 2.419 1.00 96.19 88 GLY A O 1
ATOM 679 N N . SER A 1 89 ? 3.368 7.754 3.090 1.00 95.12 89 SER A N 1
ATOM 680 C CA . SER A 1 89 ? 3.623 8.277 1.747 1.00 95.12 89 SER A CA 1
ATOM 681 C C . SER A 1 89 ? 4.445 9.557 1.821 1.00 95.12 89 SER A C 1
ATOM 683 O O . SER A 1 89 ? 4.271 10.373 2.727 1.00 95.12 89 SER A O 1
ATOM 685 N N . SER A 1 90 ? 5.328 9.756 0.847 1.00 94.75 90 SER A N 1
ATOM 686 C CA . SER A 1 90 ? 6.059 11.007 0.673 1.00 94.75 90 SER A CA 1
ATOM 687 C C . SER A 1 90 ? 6.039 11.414 -0.792 1.00 94.75 90 SER A C 1
ATOM 689 O O . SER A 1 90 ? 6.325 10.601 -1.675 1.00 94.75 90 SER A O 1
ATOM 691 N N . GLY A 1 91 ? 5.695 12.672 -1.048 1.00 93.50 91 GLY A N 1
ATOM 692 C CA . GLY A 1 91 ? 5.581 13.212 -2.395 1.00 93.50 91 GLY A CA 1
ATOM 693 C C . GLY A 1 91 ? 5.631 14.734 -2.399 1.00 93.50 91 GLY A C 1
ATOM 694 O O . GLY A 1 91 ? 5.191 15.388 -1.455 1.00 93.50 91 GLY A O 1
ATOM 695 N N . ILE A 1 92 ? 6.178 15.295 -3.474 1.00 95.81 92 ILE A N 1
ATOM 696 C CA . ILE A 1 92 ? 6.242 16.738 -3.710 1.00 95.81 92 ILE A CA 1
ATOM 697 C C . ILE A 1 92 ? 5.481 17.004 -5.002 1.00 95.81 92 ILE A C 1
ATOM 699 O O . ILE A 1 92 ? 5.829 16.464 -6.052 1.00 95.81 92 ILE A O 1
ATOM 703 N N . ALA A 1 93 ? 4.440 17.822 -4.913 1.00 94.94 93 ALA A N 1
ATOM 704 C CA . ALA A 1 93 ? 3.673 18.285 -6.057 1.00 94.94 93 ALA A CA 1
ATOM 705 C C . ALA A 1 93 ? 3.941 19.781 -6.292 1.00 94.94 93 ALA A C 1
ATOM 707 O O . ALA A 1 93 ? 4.812 20.393 -5.670 1.00 94.94 93 ALA A O 1
ATOM 708 N N . VAL A 1 94 ? 3.204 20.395 -7.215 1.00 95.81 94 VAL A N 1
ATOM 709 C CA . VAL A 1 94 ? 3.345 21.829 -7.493 1.00 95.81 94 VAL A CA 1
ATOM 710 C C . VAL A 1 94 ? 2.626 22.624 -6.401 1.00 95.81 94 VAL A C 1
ATOM 712 O O . VAL A 1 94 ? 1.402 22.612 -6.323 1.00 95.81 94 VAL A O 1
ATOM 715 N N . GLY A 1 95 ? 3.394 23.309 -5.548 1.00 96.19 95 GLY A N 1
ATOM 716 C CA . GLY A 1 95 ? 2.866 24.167 -4.479 1.00 96.19 95 GLY A CA 1
ATOM 717 C C . GLY A 1 95 ? 2.461 23.443 -3.189 1.00 96.19 95 GLY A C 1
ATOM 718 O O . GLY A 1 95 ? 1.962 24.092 -2.274 1.00 96.19 95 GLY A O 1
ATOM 719 N N . MET A 1 96 ? 2.688 22.129 -3.088 1.00 96.75 96 MET A N 1
ATOM 720 C CA . MET A 1 96 ? 2.382 21.334 -1.893 1.00 96.75 96 MET A CA 1
ATOM 721 C C . MET A 1 96 ? 3.340 20.148 -1.741 1.00 96.75 96 MET A C 1
ATOM 723 O O . MET A 1 96 ? 3.932 19.678 -2.714 1.00 96.75 96 MET A O 1
ATOM 727 N N . ALA A 1 97 ? 3.468 19.643 -0.518 1.00 96.38 97 ALA A N 1
ATOM 728 C CA . ALA A 1 97 ? 4.230 18.441 -0.209 1.00 96.38 97 ALA A CA 1
ATOM 729 C C . ALA A 1 97 ? 3.495 17.606 0.843 1.00 96.38 97 ALA A C 1
ATOM 731 O O . ALA A 1 97 ? 2.751 18.138 1.668 1.00 96.38 97 ALA A O 1
ATOM 732 N N . THR A 1 98 ? 3.732 16.299 0.820 1.00 96.00 98 THR A N 1
ATOM 733 C CA . THR A 1 98 ? 3.168 15.335 1.766 1.00 96.00 98 THR A CA 1
ATOM 734 C C . THR A 1 98 ? 4.287 14.488 2.352 1.00 96.00 98 THR A C 1
ATOM 736 O O . THR A 1 98 ? 5.196 14.058 1.640 1.00 96.00 98 THR A O 1
ATOM 739 N N . SER A 1 99 ? 4.208 14.243 3.658 1.00 96.19 99 SER A N 1
ATOM 740 C CA . SER A 1 99 ? 5.073 13.312 4.376 1.00 96.19 99 SER A CA 1
ATOM 741 C C . SER A 1 99 ? 4.279 12.676 5.511 1.00 96.19 99 SER A C 1
ATOM 743 O O . SER A 1 99 ? 4.087 13.292 6.556 1.00 96.19 99 SER A O 1
ATOM 745 N N . ILE A 1 100 ? 3.807 11.456 5.286 1.00 97.12 100 ILE A N 1
ATOM 746 C CA . ILE A 1 100 ? 3.080 10.645 6.263 1.00 97.12 100 ILE A CA 1
ATOM 747 C C . ILE A 1 100 ? 4.004 9.489 6.664 1.00 97.12 100 ILE A C 1
ATOM 749 O O . ILE A 1 100 ? 4.390 8.717 5.779 1.00 97.12 100 ILE A O 1
ATOM 753 N N . PRO A 1 101 ? 4.397 9.371 7.945 1.00 95.88 101 PRO A N 1
ATOM 754 C CA . PRO A 1 101 ? 5.220 8.262 8.413 1.00 95.88 101 PRO A CA 1
ATOM 755 C C . PRO A 1 101 ? 4.419 6.948 8.465 1.00 95.88 101 PRO A C 1
ATOM 757 O O . PRO A 1 101 ? 3.191 6.983 8.576 1.00 95.88 101 PRO A O 1
ATOM 760 N N . PRO A 1 102 ? 5.093 5.787 8.390 1.00 96.56 102 PRO A N 1
ATOM 761 C CA . PRO A 1 102 ? 4.452 4.494 8.598 1.00 96.56 102 PRO A CA 1
ATOM 762 C C . PRO A 1 102 ? 4.098 4.276 10.078 1.00 96.56 102 PRO A C 1
ATOM 764 O O . PRO A 1 102 ? 4.817 4.736 10.964 1.00 96.56 102 PRO A O 1
ATOM 767 N N . HIS A 1 103 ? 3.033 3.517 10.329 1.00 95.56 103 HIS A N 1
ATOM 768 C CA . HIS A 1 103 ? 2.547 3.143 11.662 1.00 95.56 103 HIS A CA 1
ATOM 769 C C . HIS A 1 103 ? 2.429 1.621 11.793 1.00 95.56 103 HIS A C 1
ATOM 771 O O . HIS A 1 103 ? 2.391 0.900 10.793 1.00 95.56 103 HIS A O 1
ATOM 777 N N . ASN A 1 104 ? 2.344 1.119 13.025 1.00 95.62 104 ASN A N 1
ATOM 778 C CA . ASN A 1 104 ? 2.096 -0.296 13.272 1.00 95.62 104 ASN A CA 1
ATOM 779 C C . ASN A 1 104 ? 0.680 -0.684 12.806 1.00 95.62 104 ASN A C 1
ATOM 781 O O . ASN A 1 104 ? -0.306 -0.041 13.161 1.00 95.62 104 ASN A O 1
ATOM 785 N N . MET A 1 105 ? 0.561 -1.754 12.020 1.00 95.25 105 MET A N 1
ATOM 786 C CA . MET 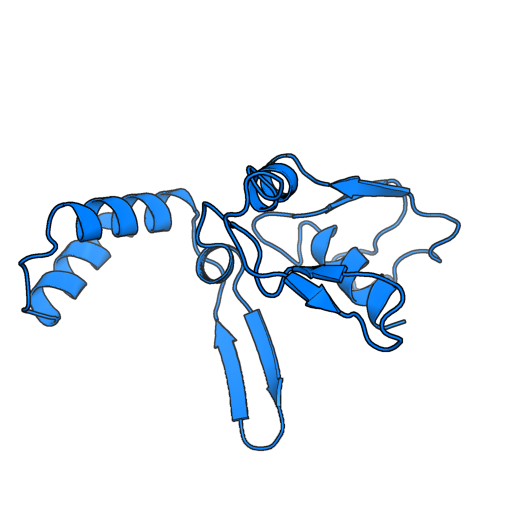A 1 105 ? -0.727 -2.220 11.499 1.00 95.25 105 MET A CA 1
ATOM 787 C C . MET A 1 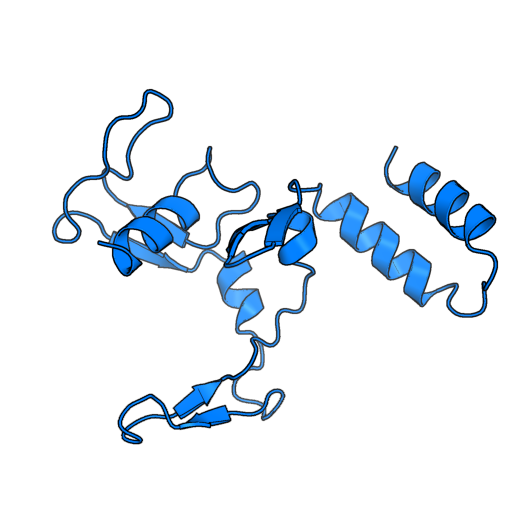105 ? -1.701 -2.649 12.602 1.00 95.25 105 MET A C 1
ATOM 789 O O . MET A 1 105 ? -2.893 -2.393 12.466 1.00 95.25 105 MET A O 1
ATOM 793 N N . GLY A 1 106 ? -1.219 -3.279 13.676 1.00 95.38 106 GLY A N 1
ATOM 794 C CA . GLY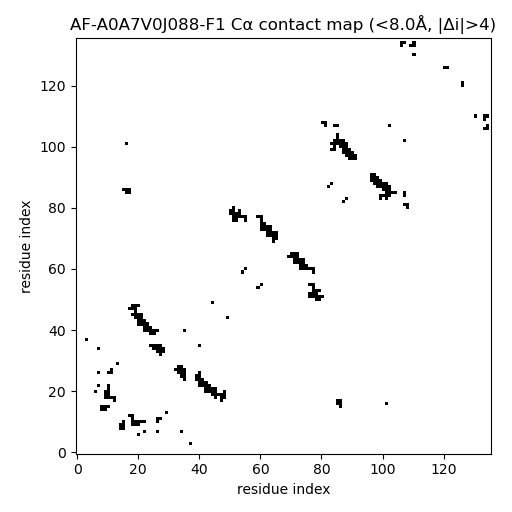 A 1 106 ? -2.054 -3.711 14.800 1.00 95.38 106 GLY A CA 1
ATOM 795 C C . GLY A 1 106 ? -2.709 -2.526 15.503 1.00 95.38 106 GLY A C 1
ATOM 796 O O . GLY A 1 106 ? -3.932 -2.468 15.576 1.00 95.38 106 GLY A O 1
ATOM 797 N N . GLU A 1 107 ? -1.906 -1.540 15.903 1.00 95.56 107 GLU A N 1
ATOM 798 C CA . GLU A 1 107 ? -2.376 -0.307 16.556 1.00 95.56 107 GLU A CA 1
ATOM 799 C C . GLU A 1 107 ? -3.383 0.451 15.680 1.00 95.56 107 GLU A C 1
ATOM 801 O O . GLU A 1 107 ? -4.448 0.858 16.145 1.00 95.56 107 GLU A O 1
ATOM 806 N N . VAL A 1 108 ? -3.092 0.594 14.380 1.00 95.56 108 VAL A N 1
ATOM 807 C CA . VAL A 1 108 ? -4.000 1.275 13.446 1.00 95.56 108 VAL A CA 1
ATOM 808 C C . VAL A 1 10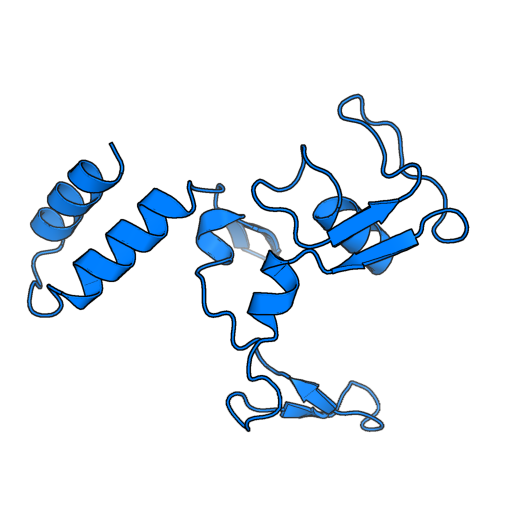8 ? -5.325 0.518 13.311 1.00 95.56 108 VAL A C 1
ATOM 810 O O . VAL A 1 108 ? -6.386 1.141 13.304 1.00 95.56 108 VAL A O 1
ATOM 813 N N . LEU A 1 109 ? -5.300 -0.812 13.205 1.00 95.19 109 LEU A N 1
ATOM 814 C CA . LEU A 1 109 ? -6.526 -1.608 13.110 1.00 95.19 109 LEU A CA 1
ATOM 815 C C . LEU A 1 109 ? -7.344 -1.549 14.404 1.00 95.19 109 LEU A C 1
ATOM 817 O O . LEU A 1 109 ? -8.565 -1.409 14.337 1.00 95.19 109 LEU A O 1
ATOM 821 N N . GLU A 1 110 ? -6.698 -1.612 15.568 1.00 95.94 110 GLU A N 1
ATOM 822 C CA . GLU A 1 110 ? -7.366 -1.472 16.865 1.00 95.94 110 GLU A CA 1
ATOM 823 C C . GLU A 1 110 ? -8.023 -0.098 17.016 1.00 95.94 110 GLU A C 1
ATOM 825 O O . GLU A 1 110 ? -9.201 -0.023 17.377 1.00 95.94 110 GLU A O 1
ATOM 830 N N . ALA A 1 111 ? -7.318 0.971 16.640 1.00 94.50 111 ALA A N 1
ATOM 831 C CA . ALA A 1 111 ? -7.851 2.329 16.604 1.00 94.50 111 ALA A CA 1
ATOM 832 C C . ALA A 1 111 ? -9.070 2.448 15.672 1.00 94.50 111 ALA A C 1
ATOM 834 O O . ALA A 1 111 ? -10.101 2.998 16.063 1.00 94.50 111 ALA A O 1
ATOM 835 N N . VAL A 1 112 ? -9.001 1.889 14.458 1.00 94.12 112 VAL A N 1
ATOM 836 C CA . VAL A 1 112 ? -10.130 1.886 13.509 1.00 94.12 112 VAL A CA 1
ATOM 837 C C . VAL A 1 112 ? -11.325 1.115 14.075 1.00 94.12 112 VAL A C 1
ATOM 839 O O . VAL A 1 112 ? -12.454 1.604 14.024 1.00 94.12 112 VAL A O 1
ATOM 842 N N . ILE A 1 113 ? -11.101 -0.066 14.656 1.00 95.00 113 ILE A N 1
ATOM 843 C CA . ILE A 1 113 ? -12.161 -0.864 15.288 1.00 95.00 113 ILE A CA 1
ATOM 844 C C . ILE A 1 113 ? -12.786 -0.098 16.460 1.00 95.00 113 ILE A C 1
ATOM 846 O O . ILE A 1 113 ? -14.009 -0.121 16.623 1.00 95.00 113 ILE A O 1
ATOM 850 N N . TRP A 1 114 ? -11.975 0.584 17.268 1.00 95.31 114 TRP A N 1
ATOM 851 C CA . TRP A 1 114 ? -12.457 1.411 18.369 1.00 95.31 114 TRP A CA 1
ATOM 852 C C . TRP A 1 114 ? -13.303 2.585 17.862 1.00 95.31 114 TRP A C 1
ATOM 854 O O . TRP A 1 114 ? -14.410 2.784 18.365 1.00 95.31 114 TRP A O 1
ATOM 864 N N . LEU A 1 115 ? -12.866 3.290 16.813 1.00 93.94 115 LEU A N 1
ATOM 865 C CA . LEU A 1 115 ? -13.637 4.373 16.185 1.00 93.94 115 LEU A CA 1
ATOM 866 C C . LEU A 1 115 ? -14.982 3.878 15.639 1.00 93.94 115 LEU A C 1
ATOM 868 O O . LEU A 1 115 ? -16.002 4.540 15.813 1.00 93.94 115 LEU A O 1
ATOM 872 N N . ILE A 1 116 ? -15.019 2.689 15.029 1.00 94.19 116 ILE A N 1
ATOM 873 C CA . ILE A 1 116 ? -16.264 2.077 14.535 1.00 94.19 116 ILE A CA 1
ATOM 874 C C . ILE A 1 116 ? -17.231 1.751 15.685 1.00 94.19 116 ILE A C 1
ATOM 876 O O . ILE A 1 116 ? -18.446 1.866 15.512 1.00 94.19 116 ILE A O 1
ATOM 880 N N . LYS A 1 117 ? -16.721 1.348 16.853 1.00 95.31 117 LYS A N 1
ATOM 881 C CA . LYS A 1 117 ? -17.547 1.044 18.034 1.00 95.31 117 LYS A CA 1
ATOM 882 C C . LYS A 1 117 ? -18.054 2.295 18.754 1.00 95.31 117 LYS A C 1
ATOM 884 O O . LYS A 1 117 ? -19.079 2.209 19.420 1.00 95.31 117 LYS A O 1
ATOM 889 N N . ASN A 1 118 ? -17.372 3.429 18.600 1.00 94.94 118 ASN A N 1
ATOM 890 C CA . ASN A 1 118 ? -17.662 4.672 19.319 1.00 94.94 118 ASN A CA 1
ATOM 891 C C . ASN A 1 118 ? -18.026 5.834 18.379 1.00 94.94 118 ASN A C 1
ATOM 893 O O . ASN A 1 118 ? -17.675 6.982 18.632 1.00 94.94 118 ASN A O 1
ATOM 897 N N . ARG A 1 119 ? -18.744 5.550 17.285 1.00 91.06 119 ARG A N 1
ATOM 898 C CA . ARG A 1 119 ? -19.072 6.535 16.233 1.00 91.06 119 ARG A CA 1
ATOM 899 C C . ARG A 1 119 ? -19.893 7.739 16.701 1.00 91.06 119 ARG A C 1
ATOM 901 O O . ARG A 1 119 ? -19.923 8.738 15.991 1.00 91.06 119 ARG A O 1
ATOM 908 N N . ASP A 1 120 ? -20.564 7.623 17.844 1.00 92.88 120 ASP A N 1
ATOM 909 C CA . ASP A 1 120 ? -21.403 8.682 18.411 1.00 92.88 120 ASP A CA 1
ATOM 910 C C . ASP A 1 120 ? -20.605 9.676 19.273 1.00 92.88 120 ASP A C 1
ATOM 912 O O . ASP A 1 120 ? -21.132 10.729 19.637 1.00 92.88 120 ASP A O 1
ATOM 916 N N . LEU A 1 121 ? -19.339 9.372 19.593 1.00 89.81 121 LEU A N 1
ATOM 917 C CA . LEU A 1 121 ? -18.448 10.334 20.236 1.00 89.81 121 LEU A CA 1
ATOM 918 C C . LEU A 1 121 ? -18.117 11.448 19.240 1.00 89.81 121 LEU A C 1
ATOM 920 O O . LEU A 1 121 ? -17.608 11.198 18.149 1.00 89.81 121 LEU A O 1
ATOM 924 N N . SER A 1 122 ? -18.411 12.687 19.627 1.00 90.38 122 SER A N 1
ATOM 925 C CA . SER A 1 122 ? -18.127 13.881 18.823 1.00 90.38 122 SER A CA 1
ATOM 926 C C . SER A 1 122 ? -17.006 14.745 19.393 1.00 90.38 122 SER A C 1
ATOM 928 O O . SER A 1 122 ? -16.535 15.650 18.706 1.00 90.38 122 SER A O 1
AT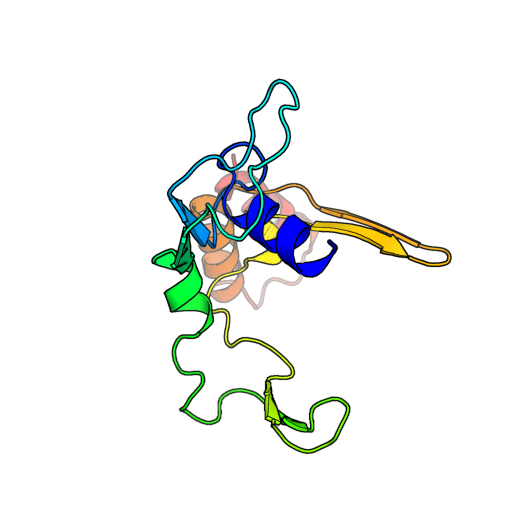OM 930 N N . ASP A 1 123 ? -16.620 14.518 20.650 1.00 94.12 123 ASP A N 1
ATOM 931 C CA . ASP A 1 123 ? -15.555 15.274 21.301 1.00 94.12 123 ASP A CA 1
ATOM 932 C C . ASP A 1 123 ? -14.187 14.786 20.802 1.00 94.12 123 ASP A C 1
ATOM 934 O O . ASP A 1 123 ? -13.775 13.653 21.048 1.00 94.12 123 ASP A O 1
ATOM 938 N N . ILE A 1 124 ? -13.501 15.647 20.049 1.00 91.56 124 ILE A N 1
ATOM 939 C CA . ILE A 1 124 ? -12.218 15.334 19.412 1.00 91.56 124 ILE A CA 1
ATOM 940 C C . ILE A 1 124 ? -11.114 15.135 20.453 1.00 91.56 124 ILE A C 1
ATOM 942 O O . ILE A 1 124 ? -10.234 14.300 20.238 1.00 91.56 124 ILE A O 1
ATOM 946 N N . ASP A 1 125 ? -11.147 15.870 21.564 1.00 93.38 125 ASP A N 1
ATOM 947 C CA . ASP A 1 125 ? -10.106 15.767 22.585 1.00 93.38 125 ASP A CA 1
ATOM 948 C C . ASP A 1 125 ? -10.223 14.421 23.310 1.00 93.38 125 ASP A C 1
ATOM 950 O O . ASP A 1 125 ? -9.234 13.694 23.430 1.00 93.38 125 ASP A O 1
ATOM 954 N N . GLU A 1 126 ? -11.449 14.014 23.652 1.00 91.38 126 GLU A N 1
ATOM 955 C CA . GLU A 1 126 ? -11.731 12.688 24.214 1.00 91.38 126 GLU A CA 1
ATOM 956 C C . GLU A 1 126 ? -11.357 11.558 23.237 1.00 91.38 126 GLU A C 1
ATOM 958 O O . GLU A 1 126 ? -10.772 10.547 23.638 1.00 91.38 126 GLU A O 1
ATOM 963 N N . ILE A 1 127 ? -11.647 11.714 21.940 1.00 91.31 127 ILE A N 1
ATOM 964 C CA . ILE A 1 127 ? -11.236 10.744 20.913 1.00 91.31 127 ILE A CA 1
ATOM 965 C C . ILE A 1 127 ? -9.711 10.609 20.883 1.00 91.31 127 ILE A C 1
ATOM 967 O O . ILE A 1 127 ? -9.197 9.491 20.883 1.00 91.31 127 ILE A O 1
ATOM 971 N N . ASN A 1 128 ? -8.983 11.725 20.883 1.00 91.06 128 ASN A N 1
ATOM 972 C CA . ASN A 1 128 ? -7.525 11.715 20.816 1.00 91.06 128 ASN A CA 1
ATOM 973 C C . ASN A 1 128 ? -6.895 11.060 22.050 1.00 91.06 128 ASN A C 1
ATOM 975 O O . ASN A 1 128 ? -5.983 10.248 21.897 1.00 91.06 128 ASN A O 1
ATOM 979 N N . GLU A 1 129 ? -7.381 11.360 23.256 1.00 90.88 129 GLU A N 1
ATOM 980 C CA . GLU A 1 129 ? -6.887 10.736 24.492 1.00 90.88 129 GLU A CA 1
ATOM 981 C C . GLU A 1 129 ? -7.082 9.214 24.481 1.00 90.88 129 GLU A C 1
ATOM 983 O O . GLU A 1 129 ? -6.156 8.457 24.791 1.00 90.88 129 GLU A O 1
ATOM 988 N N . ASN A 1 130 ? -8.258 8.750 24.050 1.00 90.12 130 ASN A N 1
ATOM 989 C CA . ASN A 1 130 ? -8.541 7.322 23.941 1.00 90.12 130 ASN A CA 1
ATOM 990 C C . ASN A 1 130 ? -7.683 6.643 22.866 1.00 90.12 130 ASN A C 1
ATOM 992 O O . ASN A 1 130 ? -7.134 5.570 23.115 1.00 90.12 130 ASN A O 1
ATOM 996 N N . LEU A 1 131 ? -7.511 7.265 21.696 1.00 90.31 131 LEU A N 1
ATOM 997 C CA . LEU A 1 131 ? -6.648 6.730 20.639 1.00 90.31 131 LEU A CA 1
ATOM 998 C C . LEU A 1 131 ? -5.188 6.638 21.087 1.00 90.31 131 LEU A C 1
ATOM 1000 O O . LEU A 1 131 ? -4.543 5.622 20.836 1.00 90.31 131 LEU A O 1
ATOM 1004 N N . LEU A 1 132 ? -4.679 7.646 21.799 1.00 89.25 132 LEU A N 1
ATOM 1005 C CA . LEU A 1 132 ? -3.332 7.599 22.365 1.00 89.25 132 LEU A CA 1
ATOM 1006 C C . LEU A 1 132 ? -3.171 6.407 23.310 1.00 89.25 132 LEU A C 1
ATOM 1008 O O . LEU A 1 132 ? -2.155 5.727 23.237 1.00 89.25 132 LEU A O 1
ATOM 1012 N N . SER A 1 133 ? -4.176 6.097 24.133 1.00 88.38 133 SER A N 1
ATOM 1013 C CA . SER A 1 133 ? -4.121 4.939 25.037 1.00 88.38 133 SER A CA 1
ATOM 1014 C C . SER A 1 133 ? -4.097 3.575 24.331 1.00 88.38 133 SER A C 1
ATOM 1016 O O . SER A 1 133 ? -3.638 2.605 24.923 1.00 88.38 133 SER A O 1
ATOM 1018 N N . ILE A 1 134 ? -4.581 3.497 23.086 1.00 86.56 134 ILE A N 1
ATOM 1019 C CA . ILE A 1 134 ? -4.579 2.273 22.264 1.00 86.56 134 ILE A CA 1
ATOM 1020 C C . ILE A 1 134 ? -3.234 2.095 21.549 1.00 86.56 134 ILE A C 1
ATOM 1022 O O . ILE A 1 134 ? -2.790 0.975 21.328 1.00 86.56 134 ILE A O 1
ATOM 1026 N N . ILE A 1 135 ? -2.603 3.206 21.165 1.00 81.25 135 ILE A N 1
ATOM 1027 C CA . ILE A 1 135 ? -1.385 3.231 20.341 1.00 81.25 135 ILE A CA 1
ATOM 1028 C C . ILE A 1 135 ? -0.105 3.238 21.214 1.00 81.25 135 ILE A C 1
ATOM 1030 O O . ILE A 1 135 ? 0.986 3.008 20.699 1.00 81.25 135 ILE A O 1
ATOM 1034 N N . SER A 1 136 ? -0.221 3.508 22.524 1.00 68.81 136 SER A N 1
ATOM 1035 C CA . SER A 1 136 ? 0.900 3.566 23.492 1.00 68.81 136 SER A CA 1
ATOM 1036 C C . SER A 1 136 ? 1.188 2.224 24.160 1.00 68.81 136 SER A C 1
ATOM 1038 O O . SER A 1 136 ? 2.388 1.930 24.370 1.00 68.81 136 SER A O 1
#

Radius of gyration: 18.48 Å; Cα contacts (8 Å, |Δi|>4): 167; chains: 1; bounding box: 46×36×50 Å

Nearest PDB structures (foldseek):
  4z2e-assembly1_B  TM=9.763E-01  e=1.943E-15  Streptococcus pneumoniae
  4z2d-assembly1_B  TM=9.762E-01  e=9.143E-15  Streptococcus pneumoniae
  5cdn-assembly2_R  TM=9.687E-01  e=1.101E-14  Staphylococcus aureus
  6qtk-assembly1_A  TM=9.545E-01  e=1.501E-14  Staphylococcus aureus
  8qmc-assembly1_B  TM=9.435E-01  e=4.871E-14  Streptococcus pneumoniae

Mean predicted aligned error: 4.25 Å